Protein AF-A0A420Z9W5-F1 (afdb_monomer_lite)

Foldseek 3Di:
DDPDPVVVCCLVVVLVVCCVVVVNDSVVVVVVVVVCVVCPDAQLRVLLVVVVPDDLVQQEAEWEWEWDDDDQKIKIFIAGPVRHTNGIDIDSDDALVVVVVRVVSSVVSPRHHQYYHYPDPPNRVPVRPPPND

Radius of gyration: 17.22 Å; chains: 1; bounding box: 37×28×54 Å

Sequence (133 aa):
MFALFRDWVKYSLTLEYISHKYKIGIKTLYLRFKVFIKHPPSSKEYLKQILSTKSQKQFSGYLHIDGDYFGERVLIVYWDSKGDLLFWSWARSETLEQMQLDIKTIIENGYSIKSIVSDGRRSVKTIKNQHLT

Secondary structure (DSSP, 8-state):
--SSHHHHHHHHHHHHHHHHHHT--HHHHHHHHHHHHHSPPPHHHHHHHHHHHS-GGG-EEEEEEEEEEETTEEEEEEE-TTS-EEEEEEESS--HHHHHHHHHHHHHTTPEEEEEEE--TTTHHHHTTTS--

Structure (mmCIF, N/CA/C/O backbone):
data_AF-A0A420Z9W5-F1
#
_entry.id   AF-A0A420Z9W5-F1
#
loop_
_atom_site.group_PDB
_atom_site.id
_atom_site.type_symbol
_atom_site.label_atom_id
_atom_site.label_alt_id
_atom_site.label_comp_id
_atom_site.label_asym_id
_atom_site.label_entity_id
_atom_site.label_seq_id
_atom_site.pdbx_PDB_ins_code
_atom_site.Cartn_x
_atom_site.Cartn_y
_atom_site.Cartn_z
_atom_site.occupancy
_atom_site.B_iso_or_equiv
_atom_site.auth_seq_id
_atom_site.auth_comp_id
_atom_site.auth_asym_id
_atom_site.auth_atom_id
_atom_site.pdbx_PDB_model_num
ATOM 1 N N . MET A 1 1 ? 9.756 2.183 -28.737 1.00 49.34 1 MET A N 1
ATOM 2 C CA . MET A 1 1 ? 10.020 0.741 -28.904 1.00 49.34 1 MET A CA 1
ATOM 3 C C . MET A 1 1 ? 10.338 0.190 -27.521 1.00 49.34 1 MET A C 1
ATOM 5 O O . MET A 1 1 ? 11.153 0.801 -26.841 1.00 49.34 1 MET A O 1
ATOM 9 N N . PHE A 1 2 ? 9.610 -0.821 -27.038 1.00 44.81 2 PHE A N 1
ATOM 10 C CA . PHE A 1 2 ? 9.853 -1.390 -25.704 1.00 44.81 2 PHE A CA 1
ATOM 11 C C . PHE A 1 2 ? 11.136 -2.221 -25.743 1.00 44.81 2 PHE A C 1
ATOM 13 O O . PHE A 1 2 ? 11.323 -2.987 -26.683 1.00 44.81 2 PHE A O 1
ATOM 20 N N . ALA A 1 3 ? 12.015 -2.046 -24.755 1.00 50.19 3 ALA A N 1
ATOM 21 C CA . ALA A 1 3 ? 13.318 -2.710 -24.729 1.00 50.19 3 ALA A CA 1
ATOM 22 C C . ALA A 1 3 ? 13.209 -4.225 -24.483 1.00 50.19 3 ALA A C 1
ATOM 24 O O . ALA A 1 3 ? 14.081 -4.974 -24.910 1.00 50.19 3 ALA A O 1
ATOM 25 N N . LEU A 1 4 ? 12.137 -4.683 -23.824 1.00 52.16 4 LEU A N 1
ATOM 26 C CA . LEU A 1 4 ? 11.895 -6.093 -23.519 1.00 52.16 4 LEU A CA 1
ATOM 27 C C . LEU A 1 4 ? 10.425 -6.469 -23.763 1.00 52.16 4 LEU A C 1
ATOM 29 O O . LEU A 1 4 ? 9.512 -5.698 -23.464 1.00 52.16 4 LEU A O 1
ATOM 33 N N . PHE A 1 5 ? 10.187 -7.697 -24.235 1.00 43.03 5 PHE A N 1
ATOM 34 C CA . PHE A 1 5 ? 8.843 -8.255 -24.456 1.00 43.03 5 PHE A CA 1
ATOM 35 C C . PHE A 1 5 ? 7.978 -8.225 -23.186 1.00 43.03 5 PHE A C 1
ATOM 37 O O . PHE A 1 5 ? 6.805 -7.871 -23.243 1.00 43.03 5 PHE A O 1
ATOM 44 N N . ARG A 1 6 ? 8.571 -8.490 -22.014 1.00 41.66 6 ARG A N 1
ATOM 45 C CA . ARG A 1 6 ? 7.900 -8.375 -20.707 1.00 41.66 6 ARG A CA 1
ATOM 46 C C . ARG A 1 6 ? 7.352 -6.970 -20.449 1.00 41.66 6 ARG A C 1
ATOM 48 O O . ARG A 1 6 ? 6.285 -6.836 -19.857 1.00 41.66 6 ARG A O 1
ATOM 55 N N . ASP A 1 7 ? 8.068 -5.940 -20.888 1.00 47.47 7 ASP A N 1
ATOM 56 C CA . ASP A 1 7 ? 7.660 -4.550 -20.690 1.00 47.47 7 ASP A CA 1
ATOM 57 C C . ASP A 1 7 ? 6.521 -4.181 -21.645 1.00 47.47 7 ASP A C 1
ATOM 59 O O . ASP A 1 7 ? 5.612 -3.460 -21.246 1.00 47.47 7 ASP A O 1
ATOM 63 N N . TRP A 1 8 ? 6.507 -4.748 -22.859 1.00 52.72 8 TRP A N 1
ATOM 64 C CA . TRP A 1 8 ? 5.356 -4.669 -23.762 1.00 52.72 8 TRP A CA 1
ATOM 65 C C . TRP A 1 8 ? 4.139 -5.406 -23.194 1.00 52.72 8 TRP A C 1
ATOM 67 O O . TRP A 1 8 ? 3.064 -4.828 -23.141 1.00 52.72 8 TRP A O 1
ATOM 77 N N . VAL A 1 9 ? 4.298 -6.635 -22.694 1.00 46.44 9 VAL A N 1
ATOM 78 C CA . VAL A 1 9 ? 3.203 -7.415 -22.090 1.00 46.44 9 VAL A CA 1
ATOM 79 C C . VAL A 1 9 ? 2.630 -6.694 -20.871 1.00 46.44 9 VAL A C 1
ATOM 81 O O . VAL A 1 9 ? 1.418 -6.515 -20.786 1.00 46.44 9 VAL A O 1
ATOM 84 N N . LYS A 1 10 ? 3.479 -6.203 -19.956 1.00 52.94 10 LYS A N 1
ATOM 85 C CA . LYS A 1 10 ? 3.027 -5.393 -18.815 1.00 52.94 10 LYS A CA 1
ATOM 86 C C . LYS A 1 10 ? 2.327 -4.119 -19.278 1.00 52.94 10 LYS A C 1
ATOM 88 O O . LYS A 1 10 ? 1.276 -3.796 -18.742 1.00 52.94 10 LYS A O 1
ATOM 93 N N . TYR A 1 11 ? 2.869 -3.401 -20.256 1.00 60.50 11 TYR A N 1
ATOM 94 C CA . TYR A 1 11 ? 2.286 -2.151 -20.736 1.00 60.50 11 TYR A CA 1
ATOM 95 C C . TYR A 1 11 ? 0.941 -2.360 -21.450 1.00 60.50 11 TYR A C 1
ATOM 97 O O . TYR A 1 11 ? -0.045 -1.717 -21.089 1.00 60.50 11 TYR A O 1
ATOM 105 N N . SER A 1 12 ? 0.891 -3.271 -22.423 1.00 55.56 12 SER A N 1
ATOM 106 C CA . SER A 1 12 ? -0.284 -3.557 -23.248 1.00 55.56 12 SER A CA 1
ATOM 107 C C . SER A 1 12 ? -1.387 -4.203 -22.422 1.00 55.56 12 SER A C 1
ATOM 109 O O . SER A 1 12 ? -2.488 -3.668 -22.374 1.00 55.56 12 SER A O 1
ATOM 111 N N . LEU A 1 13 ? -1.088 -5.266 -21.665 1.00 58.16 13 LEU A N 1
ATOM 112 C CA . LEU A 1 13 ? -2.118 -5.938 -20.872 1.00 58.16 13 LEU A CA 1
ATOM 113 C C . LEU A 1 13 ? -2.637 -5.057 -19.738 1.00 58.16 13 LEU A C 1
ATOM 115 O O . LEU A 1 13 ? -3.826 -5.100 -19.458 1.00 58.16 13 LEU A O 1
ATOM 119 N N . THR A 1 14 ? -1.801 -4.227 -19.107 1.00 68.06 14 THR A N 1
ATOM 120 C CA . THR A 1 14 ? -2.259 -3.396 -17.980 1.00 68.06 14 THR A CA 1
ATOM 121 C C . THR A 1 14 ? -3.061 -2.188 -18.459 1.00 68.06 14 THR A C 1
ATOM 123 O O . THR A 1 14 ? -4.134 -1.919 -17.923 1.00 68.06 14 THR A O 1
ATOM 126 N N . LEU A 1 15 ? -2.592 -1.454 -19.476 1.00 69.19 15 LEU A N 1
ATOM 127 C CA . LEU A 1 15 ? -3.301 -0.260 -19.945 1.00 69.19 15 LEU A CA 1
ATOM 128 C C . LEU A 1 15 ? -4.557 -0.597 -20.748 1.00 69.19 15 LEU A C 1
ATOM 130 O O . LEU A 1 15 ? -5.555 0.100 -20.577 1.00 69.19 15 LEU A O 1
ATOM 134 N N . GLU A 1 16 ? -4.552 -1.650 -21.571 1.00 69.75 16 GLU A N 1
ATOM 135 C CA . GLU A 1 16 ? -5.766 -2.091 -22.272 1.00 69.75 16 GLU A CA 1
ATOM 136 C C . GLU A 1 16 ? -6.798 -2.650 -21.293 1.00 69.75 16 GLU A C 1
ATOM 138 O O . GLU A 1 16 ? -7.968 -2.271 -21.361 1.00 69.75 16 GLU A O 1
ATOM 143 N N . TYR A 1 17 ? -6.376 -3.463 -20.317 1.00 69.31 17 TYR A N 1
ATOM 144 C CA . TYR A 1 17 ? -7.274 -3.966 -19.276 1.00 69.31 17 TYR A CA 1
ATOM 145 C C . TYR A 1 17 ? -7.913 -2.831 -18.471 1.00 69.31 17 TYR A C 1
ATOM 147 O O . TYR A 1 17 ? -9.132 -2.802 -18.302 1.00 69.31 17 TYR A O 1
ATOM 155 N N . ILE A 1 18 ? -7.117 -1.864 -17.998 1.00 69.69 18 ILE A N 1
ATOM 156 C CA . ILE A 1 18 ? -7.628 -0.709 -17.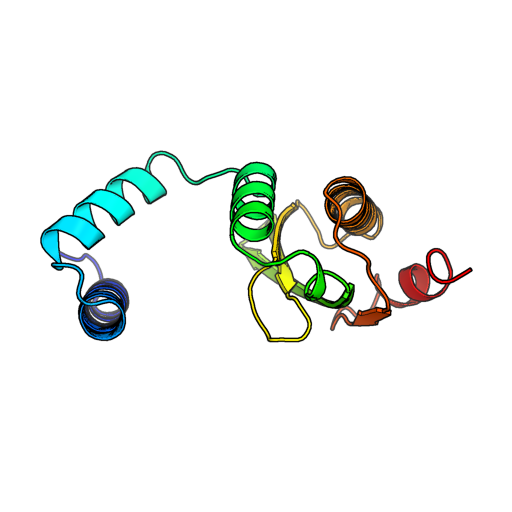243 1.00 69.69 18 ILE A CA 1
ATOM 157 C C . ILE A 1 18 ? -8.516 0.164 -18.139 1.00 69.69 18 ILE A C 1
ATOM 159 O O . ILE A 1 18 ? -9.564 0.632 -17.691 1.00 69.69 18 ILE A O 1
ATOM 163 N N . SER A 1 19 ? -8.140 0.354 -19.408 1.00 77.69 19 SER A N 1
ATOM 164 C CA . SER A 1 19 ? -8.944 1.094 -20.385 1.00 77.69 19 SER A CA 1
ATOM 165 C C . SER A 1 19 ? -10.330 0.488 -20.531 1.00 77.69 19 SER A C 1
ATOM 167 O O . SER A 1 19 ? -11.326 1.204 -20.425 1.00 77.69 19 SER A O 1
ATOM 169 N N . HIS A 1 20 ? -10.392 -0.833 -20.682 1.00 75.00 20 HIS A N 1
ATOM 170 C CA . HIS A 1 20 ? -11.633 -1.568 -20.843 1.00 75.00 20 HIS A CA 1
ATOM 171 C C . HIS A 1 20 ? -12.467 -1.585 -19.554 1.00 75.00 20 HIS A C 1
ATOM 173 O O . HIS A 1 20 ? -13.650 -1.245 -19.573 1.00 75.00 20 HIS A O 1
ATOM 179 N N . LYS A 1 21 ? -11.844 -1.898 -18.411 1.00 68.31 21 LYS A N 1
ATOM 180 C CA . LYS A 1 21 ? -12.516 -1.998 -17.106 1.00 68.31 21 LYS A CA 1
ATOM 181 C C . LYS A 1 21 ? -13.137 -0.677 -16.651 1.00 68.31 21 LYS A C 1
ATOM 183 O O . LYS A 1 21 ? -14.233 -0.682 -16.098 1.00 68.31 21 LYS A O 1
ATOM 188 N N . TYR A 1 22 ? -12.452 0.444 -16.881 1.00 70.94 22 TYR A N 1
ATOM 189 C CA . TYR A 1 22 ? -12.873 1.761 -16.388 1.00 70.94 22 TYR A CA 1
ATOM 190 C C . TYR A 1 22 ? -13.390 2.699 -17.489 1.00 70.94 22 TYR A C 1
ATOM 192 O O . TYR A 1 22 ? -13.730 3.842 -17.194 1.00 70.94 22 TYR A O 1
ATOM 200 N N . LYS A 1 23 ? -13.470 2.233 -18.745 1.00 81.69 23 LYS A N 1
ATOM 201 C CA . LYS A 1 23 ? -13.906 3.008 -19.924 1.00 81.69 23 LYS A CA 1
ATOM 202 C C . LYS A 1 23 ? -13.127 4.319 -20.123 1.00 81.69 23 LYS A C 1
ATOM 204 O O . LYS A 1 23 ? -13.694 5.350 -20.475 1.00 81.69 23 LYS A O 1
ATOM 209 N N . ILE A 1 24 ? -11.811 4.290 -19.904 1.00 78.38 24 ILE A N 1
ATOM 210 C CA . ILE A 1 24 ? -10.915 5.447 -20.086 1.00 78.38 24 ILE A CA 1
ATOM 211 C C . ILE A 1 24 ? -10.029 5.196 -21.304 1.00 78.38 24 ILE A C 1
ATOM 213 O O . ILE A 1 24 ? -9.414 4.141 -21.401 1.00 78.38 24 ILE A O 1
ATOM 217 N N . GLY A 1 25 ? -9.902 6.162 -22.218 1.00 83.56 25 GLY A N 1
ATOM 218 C CA . GLY A 1 25 ? -9.054 6.006 -23.405 1.00 83.56 25 GLY A CA 1
ATOM 219 C C . GLY A 1 25 ? -7.578 5.736 -23.069 1.00 83.56 25 GLY A C 1
ATOM 220 O O . GLY A 1 25 ? -6.999 6.392 -22.200 1.00 83.56 25 GLY A O 1
ATOM 221 N N . ILE A 1 26 ? -6.947 4.813 -23.805 1.00 77.31 26 ILE A N 1
ATOM 222 C CA . ILE A 1 26 ? -5.549 4.383 -23.596 1.00 77.31 26 ILE A CA 1
ATOM 223 C C . ILE A 1 26 ? -4.576 5.569 -23.588 1.00 77.31 26 ILE A C 1
ATOM 225 O O . ILE A 1 26 ? -3.696 5.636 -22.735 1.00 77.31 26 ILE A O 1
ATOM 229 N N . LYS A 1 27 ? -4.753 6.556 -24.480 1.00 77.25 27 LYS A N 1
ATOM 230 C CA . LYS A 1 27 ? -3.906 7.764 -24.529 1.00 77.25 27 LYS A CA 1
ATOM 231 C C . LYS A 1 27 ? -3.976 8.571 -23.226 1.00 77.25 27 LYS A C 1
ATOM 233 O O . LYS A 1 27 ? -2.954 9.053 -22.744 1.00 77.25 27 LYS A O 1
ATOM 238 N N . THR A 1 28 ? -5.162 8.674 -22.631 1.00 72.44 28 THR A N 1
ATOM 239 C CA . THR A 1 28 ? -5.380 9.345 -21.344 1.00 72.44 28 THR A CA 1
ATOM 240 C C . THR A 1 28 ? -4.753 8.558 -20.199 1.00 72.44 28 THR A C 1
ATOM 242 O O . THR A 1 28 ? -4.077 9.149 -19.359 1.00 72.44 28 THR A O 1
ATOM 245 N N . LEU A 1 29 ? -4.917 7.231 -20.174 1.00 69.81 29 LEU A N 1
ATOM 246 C CA . LEU A 1 29 ? -4.266 6.377 -19.176 1.00 69.81 29 LEU A CA 1
ATOM 247 C C . LEU A 1 29 ? -2.745 6.431 -19.287 1.00 69.81 29 LEU A C 1
ATOM 249 O O . LEU A 1 29 ? -2.074 6.550 -18.272 1.00 69.81 29 LEU A O 1
ATOM 253 N N . TYR A 1 30 ? -2.200 6.434 -20.501 1.00 70.31 30 TYR A N 1
ATOM 254 C CA . TYR A 1 30 ? -0.768 6.572 -20.735 1.00 70.31 30 TYR A CA 1
ATOM 255 C C . TYR A 1 30 ? -0.217 7.908 -20.230 1.00 70.31 30 TYR A C 1
ATOM 257 O O . TYR A 1 30 ? 0.830 7.939 -19.587 1.00 70.31 30 TYR A O 1
ATOM 265 N N . LEU A 1 31 ? -0.920 9.017 -20.486 1.00 71.31 31 LEU A N 1
ATOM 266 C CA . LEU A 1 31 ? -0.533 10.329 -19.964 1.00 71.31 31 LEU A CA 1
ATOM 267 C C . LEU A 1 31 ? -0.597 10.359 -18.434 1.00 71.31 31 LEU A C 1
ATOM 269 O O . LEU A 1 31 ? 0.360 10.799 -17.802 1.00 71.31 31 LEU A O 1
ATOM 273 N N . ARG A 1 32 ? -1.669 9.824 -17.835 1.00 66.19 32 ARG A N 1
ATOM 274 C CA . ARG A 1 32 ? -1.792 9.682 -16.375 1.00 66.19 32 ARG A CA 1
ATOM 275 C C . ARG A 1 32 ? -0.679 8.813 -15.796 1.00 66.19 32 ARG A C 1
ATOM 277 O O . ARG A 1 32 ? -0.090 9.188 -14.793 1.00 66.19 32 ARG A O 1
ATOM 284 N N . PHE A 1 33 ? -0.338 7.710 -16.455 1.00 66.38 33 PHE A N 1
ATOM 285 C CA . PHE A 1 33 ? 0.740 6.814 -16.050 1.00 66.38 33 PHE A CA 1
ATOM 286 C C . PHE A 1 33 ? 2.113 7.485 -16.160 1.00 66.38 33 PHE A C 1
ATOM 288 O O . PHE A 1 33 ? 2.929 7.370 -15.254 1.00 66.38 33 PHE A O 1
ATOM 295 N N . LYS A 1 34 ? 2.362 8.266 -17.219 1.00 64.44 34 LYS A N 1
ATOM 296 C CA . LYS A 1 34 ? 3.577 9.084 -17.351 1.00 64.44 34 LYS A CA 1
ATOM 297 C C . LYS A 1 34 ? 3.698 10.138 -16.253 1.00 64.44 34 LYS A C 1
ATOM 299 O O . LYS A 1 34 ? 4.800 10.355 -15.760 1.00 64.44 34 LYS A O 1
ATOM 304 N N . VAL A 1 35 ? 2.597 10.794 -15.887 1.00 64.38 35 VAL A N 1
ATOM 305 C CA . VAL A 1 35 ? 2.567 11.752 -14.771 1.00 64.38 35 VAL A CA 1
ATOM 306 C C . VAL A 1 35 ? 2.816 11.027 -13.448 1.00 64.38 35 VAL A C 1
ATOM 308 O O . VAL A 1 35 ? 3.673 11.456 -12.685 1.00 64.38 35 VAL A O 1
ATOM 311 N N . PHE A 1 36 ? 2.156 9.890 -13.229 1.00 60.94 36 PHE A N 1
ATOM 312 C CA . PHE A 1 36 ? 2.328 9.052 -12.043 1.00 60.94 36 PHE A CA 1
ATOM 313 C C . PHE A 1 36 ? 3.763 8.531 -11.894 1.00 60.94 36 PHE A C 1
ATOM 315 O O . PHE A 1 36 ? 4.297 8.539 -10.799 1.00 60.94 36 PHE A O 1
ATOM 322 N N . ILE A 1 37 ? 4.430 8.122 -12.978 1.00 60.38 37 ILE A N 1
ATOM 323 C CA . ILE A 1 37 ? 5.838 7.694 -12.923 1.00 60.38 37 ILE A CA 1
ATOM 324 C C . ILE A 1 37 ? 6.771 8.861 -12.591 1.00 60.38 37 ILE A C 1
ATOM 326 O O . ILE A 1 37 ? 7.759 8.673 -11.888 1.00 60.38 37 ILE A O 1
ATOM 330 N N . LYS A 1 38 ? 6.494 10.060 -13.114 1.00 59.34 38 LYS A N 1
ATOM 331 C CA . LYS A 1 38 ? 7.328 11.243 -12.857 1.00 59.34 38 LYS A CA 1
ATOM 332 C C . LYS A 1 38 ? 7.146 11.793 -11.444 1.00 59.34 38 LYS A C 1
ATOM 334 O O . LYS A 1 38 ? 8.096 12.324 -10.879 1.00 59.34 38 LYS A O 1
ATOM 339 N N . HIS A 1 39 ? 5.942 11.663 -10.898 1.00 64.81 39 HIS A N 1
ATOM 340 C CA . HIS A 1 39 ? 5.565 12.158 -9.581 1.00 64.81 39 HIS A CA 1
ATOM 341 C C . HIS A 1 39 ? 4.695 11.111 -8.878 1.00 64.81 39 HIS A C 1
ATOM 343 O O . HIS A 1 39 ? 3.486 11.318 -8.736 1.00 64.81 39 HIS A O 1
ATOM 349 N N . PRO A 1 40 ? 5.268 9.956 -8.490 1.00 63.50 40 PRO A N 1
ATOM 350 C CA . PRO A 1 40 ? 4.498 8.965 -7.761 1.00 63.50 40 PRO A CA 1
ATOM 351 C C . PRO A 1 40 ? 4.059 9.606 -6.443 1.00 63.50 40 PRO A C 1
ATOM 353 O O . PRO A 1 40 ? 4.892 10.241 -5.788 1.00 63.50 40 PRO A O 1
ATOM 356 N N . PRO A 1 41 ? 2.779 9.481 -6.047 1.00 68.75 41 PRO A N 1
ATOM 357 C CA . PRO A 1 41 ? 2.370 9.930 -4.731 1.00 68.75 41 PRO A CA 1
ATOM 358 C C . PRO A 1 41 ? 3.238 9.204 -3.708 1.00 68.75 41 PRO A C 1
ATOM 360 O O . PRO A 1 41 ? 3.463 7.992 -3.808 1.00 68.75 41 PRO A O 1
ATOM 363 N N . SER A 1 42 ? 3.730 9.943 -2.721 1.00 83.06 42 SER A N 1
ATOM 364 C CA . SER A 1 42 ? 4.326 9.317 -1.550 1.00 83.06 42 SER A CA 1
ATOM 365 C C . SER A 1 42 ? 3.310 8.355 -0.933 1.00 83.06 42 SER A C 1
ATOM 367 O O . SER A 1 42 ? 2.096 8.530 -1.063 1.00 83.06 42 SER A O 1
ATOM 369 N N . SER A 1 43 ? 3.782 7.340 -0.222 1.00 81.94 43 SER A N 1
ATOM 370 C CA . SER A 1 43 ? 2.892 6.382 0.434 1.00 81.94 43 SER A CA 1
ATOM 371 C C . SER A 1 43 ? 1.857 7.041 1.353 1.00 81.94 43 SER A C 1
ATOM 373 O O . SER A 1 43 ? 0.712 6.598 1.417 1.00 81.94 43 SER A O 1
ATOM 375 N N . LYS A 1 44 ? 2.218 8.163 1.990 1.00 82.44 44 LYS A N 1
ATOM 376 C CA . LYS A 1 44 ? 1.303 8.993 2.787 1.00 82.44 44 LYS A CA 1
ATOM 377 C C . LYS A 1 44 ? 0.228 9.671 1.936 1.00 82.44 44 LYS A C 1
ATOM 379 O O . LYS A 1 44 ? -0.932 9.700 2.334 1.00 82.44 44 LYS A O 1
ATOM 384 N N . GLU A 1 45 ? 0.590 10.226 0.782 1.00 80.88 45 GLU A N 1
ATOM 385 C CA . GLU A 1 45 ? -0.377 10.836 -0.141 1.00 80.88 45 GLU A CA 1
ATOM 386 C C . GLU A 1 45 ? -1.310 9.790 -0.745 1.00 80.88 45 GLU A C 1
ATOM 388 O O . GLU A 1 45 ? -2.514 10.023 -0.820 1.00 80.88 45 GLU A O 1
ATOM 393 N N . TYR A 1 46 ? -0.776 8.623 -1.109 1.00 82.50 46 TYR A N 1
ATOM 394 C CA . TYR A 1 46 ? -1.569 7.496 -1.587 1.00 82.50 46 TYR A CA 1
ATOM 395 C C . TYR A 1 46 ? -2.581 7.044 -0.528 1.00 82.50 46 TYR A C 1
ATOM 397 O O . TYR A 1 46 ? -3.774 6.960 -0.817 1.00 82.50 46 TYR A O 1
ATOM 405 N N . LEU A 1 47 ? -2.135 6.852 0.718 1.00 82.75 47 LEU A N 1
ATOM 406 C CA . LEU A 1 47 ? -3.016 6.497 1.829 1.00 82.75 47 LEU A CA 1
ATOM 407 C C . LEU A 1 47 ? -4.128 7.536 2.005 1.00 82.75 47 LEU A C 1
ATOM 409 O O . LEU A 1 47 ? -5.299 7.174 2.024 1.00 82.75 47 LEU A O 1
ATOM 413 N N . LYS A 1 48 ? -3.796 8.832 2.039 1.00 81.06 48 LYS A N 1
ATOM 414 C CA . LYS A 1 48 ? -4.803 9.903 2.134 1.00 81.06 48 LYS A CA 1
ATOM 415 C C . LYS A 1 48 ? -5.829 9.857 0.999 1.00 81.06 48 LYS A C 1
ATOM 417 O O . LYS A 1 48 ? -7.010 10.074 1.251 1.00 81.06 48 LYS A O 1
ATOM 422 N N . GLN A 1 49 ? -5.405 9.570 -0.232 1.00 77.94 49 GLN A N 1
ATOM 423 C CA . GLN A 1 49 ? -6.307 9.455 -1.385 1.00 77.94 49 GLN A CA 1
ATOM 424 C C . GLN A 1 49 ? -7.231 8.231 -1.287 1.00 77.94 49 GLN A C 1
ATOM 426 O O . GLN A 1 49 ? -8.421 8.320 -1.589 1.00 77.94 49 GLN A O 1
ATOM 431 N N . ILE A 1 50 ? -6.715 7.085 -0.840 1.00 79.31 50 ILE A N 1
ATOM 432 C CA . ILE A 1 50 ? -7.536 5.888 -0.607 1.00 79.31 50 ILE A CA 1
ATOM 433 C C . ILE A 1 50 ? -8.554 6.145 0.509 1.00 79.31 50 ILE A C 1
ATOM 435 O O . ILE A 1 50 ? -9.727 5.791 0.385 1.00 79.31 50 ILE A O 1
ATOM 439 N N . LEU A 1 51 ? -8.129 6.812 1.581 1.00 75.75 51 LEU A N 1
ATOM 440 C CA . LEU A 1 51 ? -8.989 7.139 2.713 1.00 75.75 51 LEU A CA 1
ATOM 441 C C . LEU A 1 51 ? -10.050 8.198 2.377 1.00 75.75 51 LEU A C 1
ATOM 443 O O . LEU A 1 51 ? -11.141 8.154 2.934 1.00 75.75 51 LEU A O 1
ATOM 447 N N . SER A 1 52 ? -9.778 9.129 1.459 1.00 75.38 52 SER A N 1
ATOM 448 C CA . SER A 1 52 ? -10.774 10.126 1.037 1.00 75.38 52 SER A CA 1
ATOM 449 C C . SER A 1 52 ? -11.828 9.562 0.083 1.00 75.38 52 SER A C 1
ATOM 451 O O . SER A 1 52 ? -12.923 10.111 -0.022 1.00 75.38 52 SER A O 1
ATOM 453 N N . THR A 1 53 ? -11.515 8.469 -0.613 1.00 71.81 53 THR A N 1
ATOM 454 C CA . THR A 1 53 ? -12.400 7.855 -1.614 1.00 71.81 53 THR A CA 1
ATOM 455 C C . 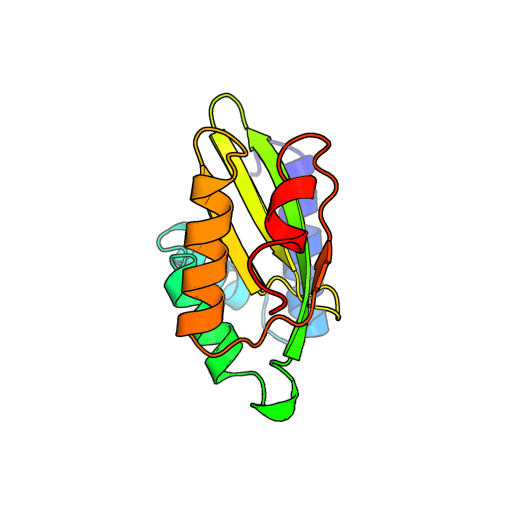THR A 1 53 ? -13.229 6.695 -1.061 1.00 71.81 53 THR A C 1
ATOM 457 O O . THR A 1 53 ? -14.322 6.432 -1.567 1.00 71.81 53 THR A O 1
ATOM 460 N N . LYS A 1 54 ? -12.760 6.008 -0.012 1.00 68.81 54 LYS A N 1
ATOM 461 C CA . LYS A 1 54 ? -13.501 4.934 0.669 1.00 68.81 54 LYS A CA 1
ATOM 462 C C . LYS A 1 54 ? -14.387 5.500 1.795 1.00 68.81 54 LYS A C 1
ATOM 464 O O . LYS A 1 54 ? -14.011 6.414 2.517 1.00 68.81 54 LYS A O 1
ATOM 469 N N . SER A 1 55 ? -15.592 4.952 1.978 1.00 58.12 55 SER A N 1
ATOM 470 C CA . SER A 1 55 ? -16.488 5.370 3.071 1.00 58.12 55 SER A CA 1
ATOM 471 C C . SER A 1 55 ? -15.932 4.960 4.442 1.00 58.12 55 SER A C 1
ATOM 473 O O . SER A 1 55 ? -15.506 3.811 4.587 1.00 58.12 55 SER A O 1
ATOM 475 N N . GLN A 1 56 ? -16.083 5.811 5.466 1.00 55.56 56 GLN A N 1
ATOM 476 C CA . GLN A 1 56 ? -15.592 5.578 6.839 1.00 55.56 56 GLN A CA 1
ATOM 477 C C . GLN A 1 56 ? -15.932 4.208 7.453 1.00 55.56 56 GLN A C 1
ATOM 479 O O . GLN A 1 56 ? -15.145 3.660 8.219 1.00 55.56 56 GLN A O 1
ATOM 484 N N . LYS A 1 57 ? -17.060 3.597 7.067 1.00 53.91 57 LYS A N 1
ATOM 485 C CA . LYS A 1 57 ? -17.483 2.267 7.545 1.00 53.91 57 LYS A CA 1
ATOM 486 C C . LYS A 1 57 ? -16.550 1.113 7.136 1.00 53.91 57 LYS A C 1
ATOM 488 O O . LYS A 1 57 ? -16.691 0.022 7.674 1.00 53.91 57 LYS A O 1
ATOM 493 N N . GLN A 1 58 ? -15.628 1.317 6.189 1.00 61.59 58 GLN A N 1
ATOM 494 C CA . GLN A 1 58 ? -14.727 0.266 5.694 1.00 61.59 58 GLN A CA 1
ATOM 495 C C . GLN A 1 58 ? -13.346 0.251 6.371 1.00 61.59 58 GLN A C 1
ATOM 497 O O . GLN A 1 58 ? -12.589 -0.688 6.149 1.00 61.59 58 GLN A O 1
ATOM 502 N N . PHE A 1 59 ? -13.010 1.240 7.207 1.00 61.88 59 PHE A N 1
ATOM 503 C CA . PHE A 1 59 ? -11.655 1.418 7.755 1.00 61.88 59 PHE A CA 1
ATOM 504 C C . PHE A 1 59 ? -11.371 0.618 9.028 1.00 61.88 59 PHE A C 1
ATOM 506 O O . PHE A 1 59 ? -10.665 1.089 9.915 1.00 61.88 59 PHE A O 1
ATOM 513 N N . SER A 1 60 ? -11.926 -0.588 9.145 1.00 65.62 60 SER A N 1
ATOM 514 C CA . SER A 1 60 ? -11.600 -1.474 10.260 1.00 65.62 60 SER A CA 1
ATOM 515 C C . SER A 1 60 ? -11.397 -2.895 9.769 1.00 65.62 60 SER A C 1
ATOM 517 O O . SER A 1 60 ? -12.268 -3.437 9.084 1.00 65.62 60 SER A O 1
ATOM 519 N N . GLY A 1 61 ? -10.277 -3.520 10.126 1.00 74.06 61 GLY A N 1
ATOM 520 C CA . GLY A 1 61 ? -10.032 -4.883 9.673 1.00 74.06 61 GLY A CA 1
ATOM 521 C C . GLY A 1 61 ? -8.642 -5.427 9.945 1.00 74.06 61 GLY A C 1
ATOM 522 O O . GLY A 1 61 ? -7.885 -4.915 10.770 1.00 74.06 61 GLY A O 1
ATOM 523 N N . TYR A 1 62 ? -8.357 -6.512 9.239 1.00 79.94 62 TYR A N 1
ATOM 524 C CA . TYR A 1 62 ? -7.066 -7.179 9.216 1.00 79.94 62 TYR A CA 1
ATOM 525 C C . TYR A 1 62 ? -6.107 -6.401 8.313 1.00 79.94 62 TYR A C 1
ATOM 527 O O . TYR A 1 62 ? -6.518 -5.894 7.267 1.00 79.94 62 TYR A O 1
ATOM 535 N N . LEU A 1 63 ? -4.852 -6.302 8.736 1.00 84.69 63 LEU A N 1
ATOM 536 C CA . LEU A 1 63 ? -3.762 -5.729 7.961 1.00 84.69 63 LEU A CA 1
ATOM 537 C C . LEU A 1 63 ? -2.802 -6.854 7.588 1.00 84.69 63 LEU A C 1
ATOM 539 O O . LEU A 1 63 ? -2.260 -7.513 8.475 1.00 84.69 63 LEU A O 1
ATOM 543 N N . HIS A 1 64 ? -2.609 -7.078 6.295 1.00 84.25 64 HIS A N 1
ATOM 544 C CA . HIS A 1 64 ? -1.627 -8.036 5.806 1.00 84.25 64 HIS A CA 1
ATOM 545 C C . HIS A 1 64 ? -0.358 -7.296 5.375 1.00 84.25 64 HIS A C 1
ATOM 547 O O . HIS A 1 64 ? -0.444 -6.362 4.581 1.00 84.25 64 HIS A O 1
ATOM 553 N N . ILE A 1 65 ? 0.794 -7.682 5.924 1.00 86.12 65 ILE A N 1
ATOM 554 C CA . ILE A 1 65 ? 2.089 -7.050 5.653 1.00 86.12 65 ILE A CA 1
ATOM 555 C C . ILE A 1 65 ? 2.981 -8.038 4.914 1.00 86.12 65 ILE A C 1
ATOM 557 O O . ILE A 1 65 ? 3.267 -9.118 5.437 1.00 86.12 65 ILE A O 1
ATOM 561 N N . ASP A 1 66 ? 3.453 -7.620 3.748 1.00 83.56 66 ASP A N 1
ATOM 562 C CA . ASP A 1 66 ? 4.345 -8.393 2.890 1.00 83.56 66 ASP A CA 1
ATOM 563 C C . ASP A 1 66 ? 5.566 -7.553 2.484 1.00 83.56 66 ASP A C 1
ATOM 565 O O . ASP A 1 66 ? 5.511 -6.320 2.500 1.00 83.56 66 ASP A O 1
ATOM 569 N N . GLY A 1 67 ? 6.685 -8.209 2.188 1.00 78.69 67 GLY A N 1
ATOM 570 C CA . GLY A 1 67 ? 7.982 -7.578 1.969 1.00 78.69 67 GLY A CA 1
ATOM 571 C C . GLY A 1 67 ? 8.732 -8.185 0.788 1.00 78.69 67 GLY A C 1
ATOM 572 O O . GLY A 1 67 ? 9.164 -9.332 0.850 1.00 78.69 67 GLY A O 1
ATOM 573 N N . ASP A 1 68 ? 8.977 -7.383 -0.249 1.00 77.56 68 ASP A N 1
ATOM 574 C CA . ASP A 1 68 ? 9.739 -7.789 -1.434 1.00 77.56 68 ASP A CA 1
ATOM 575 C C . ASP A 1 68 ? 11.140 -7.161 -1.448 1.00 77.56 68 ASP A C 1
ATOM 577 O O . ASP A 1 68 ? 11.304 -5.939 -1.364 1.00 77.56 68 ASP A O 1
ATOM 581 N N . TYR A 1 69 ? 12.173 -7.992 -1.599 1.00 73.06 69 TYR A N 1
ATOM 582 C CA . TYR A 1 69 ? 13.575 -7.563 -1.598 1.00 73.06 69 TYR A CA 1
ATOM 583 C C . TYR A 1 69 ? 14.051 -7.131 -2.995 1.00 73.06 69 TYR A C 1
ATOM 585 O O . TYR A 1 69 ? 14.012 -7.896 -3.958 1.00 73.06 69 TYR A O 1
ATOM 593 N N . PHE A 1 70 ? 14.597 -5.917 -3.083 1.00 68.69 70 PHE A N 1
ATOM 594 C CA . PHE A 1 70 ? 15.201 -5.318 -4.274 1.00 68.69 70 PHE A CA 1
ATOM 595 C C . PHE A 1 70 ? 16.634 -4.864 -3.961 1.00 68.69 70 PHE A C 1
ATOM 597 O O . PHE A 1 70 ? 16.903 -3.686 -3.713 1.00 68.69 70 PHE A O 1
ATOM 604 N N . GLY A 1 71 ? 17.572 -5.814 -3.956 1.00 76.12 71 GLY A N 1
ATOM 605 C CA . GLY A 1 71 ? 18.962 -5.554 -3.569 1.00 76.12 71 GLY A CA 1
ATOM 606 C C . GLY A 1 71 ? 19.066 -5.218 -2.079 1.0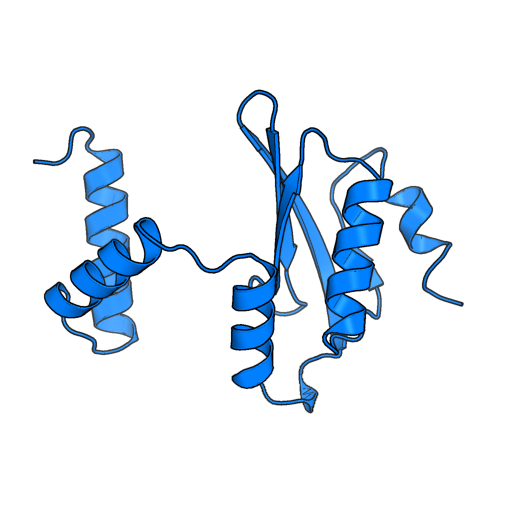0 76.12 71 GLY A C 1
ATOM 607 O O . GLY A 1 71 ? 18.671 -6.019 -1.240 1.00 76.12 71 GLY A O 1
ATOM 608 N N . GLU A 1 72 ? 19.574 -4.028 -1.750 1.00 77.12 72 GLU A N 1
ATOM 609 C CA . GLU A 1 72 ? 19.727 -3.548 -0.361 1.00 77.12 72 GLU A CA 1
ATOM 610 C C . GLU A 1 72 ? 18.470 -2.876 0.212 1.00 77.12 72 GLU A C 1
ATOM 612 O O . GLU A 1 72 ? 18.514 -2.250 1.273 1.00 77.12 72 GLU A O 1
ATOM 617 N N . ARG A 1 73 ? 17.355 -2.916 -0.519 1.00 73.50 73 ARG A N 1
ATOM 618 C CA . ARG A 1 73 ? 16.091 -2.325 -0.084 1.00 73.50 73 ARG A CA 1
ATOM 619 C C . ARG A 1 73 ? 14.986 -3.359 -0.071 1.00 73.50 73 ARG A C 1
ATOM 621 O O . ARG A 1 73 ? 14.993 -4.299 -0.858 1.00 73.50 73 ARG A O 1
ATOM 628 N N . VAL A 1 74 ? 14.012 -3.127 0.793 1.00 80.19 74 VAL A N 1
ATOM 629 C CA . VAL A 1 74 ? 12.781 -3.903 0.894 1.00 80.19 74 VAL A CA 1
ATOM 630 C C . VAL A 1 74 ? 11.619 -2.966 0.618 1.00 80.19 74 VAL A C 1
ATOM 632 O O . VAL A 1 74 ? 11.550 -1.879 1.195 1.00 80.19 74 VAL A O 1
ATOM 635 N N . LEU A 1 75 ? 10.731 -3.370 -0.282 1.00 82.38 75 LEU A N 1
ATOM 6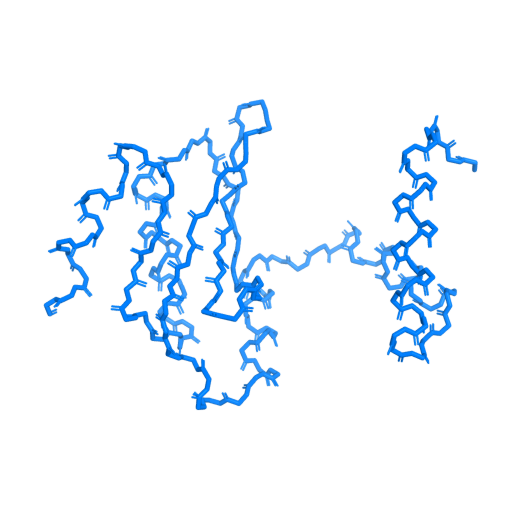36 C CA . LEU A 1 75 ? 9.419 -2.760 -0.425 1.00 82.38 75 LEU A CA 1
ATOM 637 C C . LEU A 1 75 ? 8.474 -3.481 0.527 1.00 82.38 75 LEU A C 1
ATOM 639 O O . LEU A 1 75 ? 8.182 -4.653 0.316 1.00 82.38 75 LEU A O 1
ATOM 643 N N . ILE A 1 76 ? 8.002 -2.786 1.555 1.00 86.19 76 ILE A N 1
ATOM 644 C CA . ILE A 1 76 ? 7.003 -3.313 2.480 1.00 86.19 76 ILE A CA 1
ATOM 645 C C . ILE A 1 76 ? 5.638 -2.820 2.012 1.00 86.19 76 ILE A C 1
ATOM 647 O O . ILE A 1 76 ? 5.441 -1.621 1.812 1.00 86.19 76 ILE A O 1
ATOM 651 N N . VAL A 1 77 ? 4.694 -3.731 1.817 1.00 87.69 77 VAL A N 1
ATOM 652 C CA . VAL A 1 77 ? 3.330 -3.442 1.370 1.00 87.69 77 VAL A CA 1
ATOM 653 C C . VAL A 1 77 ? 2.324 -3.859 2.431 1.00 87.69 77 VAL A C 1
ATOM 655 O O . VAL A 1 77 ? 2.471 -4.880 3.097 1.00 87.69 77 VAL A O 1
ATOM 658 N N . TYR A 1 78 ? 1.288 -3.042 2.581 1.00 87.75 78 TYR A N 1
ATOM 659 C CA . TYR A 1 78 ? 0.254 -3.190 3.591 1.00 87.75 78 TYR A CA 1
ATOM 660 C C . TYR A 1 78 ? -1.095 -3.284 2.893 1.00 87.75 78 TYR A C 1
ATOM 662 O O . TYR A 1 78 ? -1.540 -2.319 2.268 1.00 87.75 78 TYR A O 1
ATOM 670 N N . TRP A 1 79 ? -1.749 -4.432 3.011 1.00 85.25 79 TRP A N 1
ATOM 671 C CA . TRP A 1 79 ? -3.022 -4.736 2.366 1.00 85.25 79 TRP A CA 1
ATOM 672 C C . TRP A 1 79 ? -4.164 -4.734 3.379 1.00 85.25 79 TRP A C 1
ATOM 674 O O . TRP A 1 79 ? -4.000 -5.190 4.515 1.00 85.25 79 TRP A O 1
ATOM 684 N N . ASP A 1 80 ? -5.330 -4.238 2.968 1.00 83.81 80 ASP A N 1
ATOM 685 C CA . ASP A 1 80 ? -6.549 -4.339 3.768 1.00 83.81 80 ASP A CA 1
ATOM 686 C C . ASP A 1 80 ? -7.180 -5.744 3.686 1.00 83.81 80 ASP A C 1
ATOM 688 O O . ASP A 1 80 ? -6.781 -6.605 2.900 1.00 83.81 80 ASP A O 1
ATOM 692 N N . SER A 1 81 ? -8.216 -5.978 4.495 1.00 76.31 81 SER A N 1
ATOM 693 C CA . SER A 1 81 ? -8.943 -7.260 4.540 1.00 76.31 81 SER A CA 1
ATOM 694 C C . SER A 1 81 ? -9.626 -7.685 3.230 1.00 76.31 81 SER A C 1
ATOM 696 O O . SER A 1 81 ? -10.106 -8.812 3.138 1.00 76.31 81 SER A O 1
ATOM 698 N N . LYS A 1 82 ? -9.705 -6.798 2.233 1.00 75.81 82 LYS A N 1
ATOM 699 C CA . LYS A 1 82 ? -10.270 -7.076 0.907 1.00 75.81 82 LYS A CA 1
ATOM 700 C C . LYS A 1 82 ? -9.185 -7.317 -0.144 1.00 75.81 82 LYS A C 1
ATOM 702 O O . LYS A 1 82 ? -9.522 -7.604 -1.289 1.00 75.81 82 LYS A O 1
ATOM 707 N N . GLY A 1 83 ? -7.910 -7.221 0.240 1.00 72.00 83 GLY A N 1
ATOM 708 C CA . GLY A 1 83 ? -6.774 -7.347 -0.666 1.00 72.00 83 GLY A CA 1
ATOM 709 C C . GLY A 1 83 ? -6.453 -6.063 -1.432 1.00 72.00 83 GLY A C 1
ATOM 710 O O . GLY A 1 83 ? -5.704 -6.123 -2.403 1.00 72.00 83 GLY A O 1
ATOM 711 N N . ASP A 1 84 ? -6.987 -4.905 -1.023 1.00 77.81 84 ASP A N 1
ATOM 712 C CA . ASP A 1 84 ? -6.592 -3.626 -1.615 1.00 77.81 84 ASP A CA 1
ATOM 713 C C . ASP A 1 84 ? -5.316 -3.098 -0.948 1.00 77.81 84 ASP A C 1
ATOM 715 O O . ASP A 1 84 ? -5.165 -3.156 0.276 1.00 77.81 84 ASP A O 1
ATOM 719 N N . LEU A 1 85 ? -4.408 -2.526 -1.746 1.00 81.50 85 LEU A N 1
ATOM 720 C CA . LEU A 1 85 ? -3.206 -1.878 -1.223 1.00 81.50 85 LEU A CA 1
ATOM 721 C C . LEU A 1 85 ? -3.606 -0.641 -0.414 1.00 81.50 85 LEU A C 1
ATOM 723 O O . LEU A 1 85 ? -4.158 0.313 -0.971 1.00 81.50 85 LEU A O 1
ATOM 727 N N . LEU A 1 86 ? -3.287 -0.651 0.878 1.00 83.69 86 LEU A N 1
ATOM 728 C CA . LEU A 1 86 ? -3.562 0.433 1.816 1.00 83.69 86 LEU A CA 1
ATOM 729 C C . LEU A 1 86 ? -2.369 1.387 1.936 1.00 83.69 86 LEU A C 1
ATOM 731 O O . LEU A 1 86 ? -2.528 2.601 1.825 1.00 83.69 86 LEU A O 1
ATOM 735 N N . PHE A 1 87 ? -1.172 0.844 2.152 1.00 87.56 87 PHE A N 1
ATOM 736 C CA . PHE A 1 87 ? 0.054 1.613 2.368 1.00 87.56 87 PHE A CA 1
ATOM 737 C C . PHE A 1 87 ? 1.270 0.834 1.858 1.00 87.56 87 PHE A C 1
ATOM 739 O O . PHE A 1 87 ? 1.199 -0.373 1.637 1.00 87.56 87 PHE A O 1
ATOM 746 N N . TRP A 1 88 ? 2.390 1.521 1.660 1.00 88.81 88 TRP A N 1
ATOM 747 C CA . TRP A 1 88 ? 3.663 0.898 1.311 1.00 88.81 88 TRP A CA 1
ATOM 748 C C . TRP A 1 88 ? 4.836 1.739 1.819 1.00 88.81 88 TRP A C 1
ATOM 750 O O . TRP A 1 88 ? 4.694 2.938 2.051 1.00 88.81 88 TRP A O 1
ATOM 760 N N . SER A 1 89 ? 6.011 1.147 1.980 1.00 85.62 89 SER A N 1
ATOM 761 C CA . SER A 1 89 ? 7.220 1.870 2.375 1.00 85.62 89 SER A CA 1
ATOM 762 C C . SER A 1 89 ? 8.468 1.219 1.782 1.00 85.62 89 SER A C 1
ATOM 764 O O . SER A 1 89 ? 8.515 0.014 1.549 1.00 85.62 89 SER A 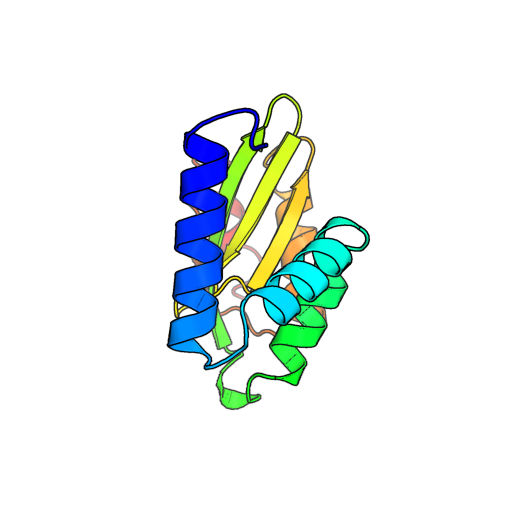O 1
ATOM 766 N N . TRP A 1 90 ? 9.488 2.033 1.501 1.00 82.75 90 TRP A N 1
ATOM 767 C CA . TRP A 1 90 ? 10.823 1.526 1.184 1.00 82.75 90 TRP A CA 1
ATOM 768 C C . TRP A 1 90 ? 11.673 1.540 2.446 1.00 82.75 90 TRP A C 1
ATOM 770 O O . TRP A 1 90 ? 11.888 2.599 3.036 1.00 82.75 90 TRP A O 1
ATOM 780 N N . ALA A 1 91 ? 12.210 0.381 2.803 1.00 80.62 91 ALA A N 1
ATOM 781 C CA . ALA A 1 91 ? 13.099 0.185 3.937 1.00 80.62 91 ALA A CA 1
ATOM 782 C C . ALA A 1 91 ? 14.455 -0.364 3.473 1.00 80.62 91 ALA A C 1
ATOM 784 O O . ALA A 1 91 ? 14.586 -0.857 2.354 1.00 80.62 91 ALA A O 1
ATOM 785 N N . ARG A 1 92 ? 15.481 -0.298 4.329 1.00 78.38 92 ARG A N 1
ATOM 786 C CA . ARG A 1 92 ? 16.752 -1.021 4.100 1.00 78.38 92 ARG A CA 1
ATOM 787 C C . ARG A 1 92 ? 16.652 -2.504 4.470 1.00 78.38 92 ARG A C 1
ATOM 789 O O . ARG A 1 92 ? 17.390 -3.328 3.950 1.00 78.38 92 ARG A O 1
ATOM 796 N N . SER A 1 93 ? 15.744 -2.843 5.375 1.00 75.38 93 SER A N 1
ATOM 797 C CA . SER A 1 93 ? 15.473 -4.209 5.812 1.00 75.38 93 SER A CA 1
ATOM 798 C C . SER A 1 93 ? 14.086 -4.289 6.447 1.00 75.38 93 SER A C 1
ATOM 800 O O . SER A 1 93 ? 13.493 -3.269 6.801 1.00 75.38 93 SER A O 1
ATOM 802 N N . GLU A 1 94 ? 13.567 -5.506 6.588 1.00 74.12 94 GLU A N 1
ATOM 803 C CA . GLU A 1 94 ? 12.281 -5.801 7.223 1.00 74.12 94 GLU A CA 1
ATOM 804 C C . GLU A 1 94 ? 12.387 -5.716 8.764 1.00 74.12 94 GLU A C 1
ATOM 806 O O . GLU A 1 94 ? 12.340 -6.725 9.474 1.00 74.12 94 GLU A O 1
ATOM 811 N N . THR A 1 95 ? 12.608 -4.509 9.299 1.00 76.88 95 THR A N 1
ATOM 812 C CA . THR A 1 95 ? 12.720 -4.293 10.751 1.00 76.88 95 THR A CA 1
ATOM 813 C C . THR A 1 95 ? 11.361 -4.059 11.403 1.00 76.88 95 THR A C 1
ATOM 815 O O . THR A 1 95 ? 10.458 -3.447 10.831 1.00 76.88 95 THR A O 1
ATOM 818 N N . LEU A 1 96 ? 11.240 -4.504 12.655 1.00 77.25 96 LEU A N 1
ATOM 819 C CA . LEU A 1 96 ? 10.069 -4.245 13.492 1.00 77.25 96 LEU A CA 1
ATOM 820 C C . LEU A 1 96 ? 9.809 -2.739 13.661 1.00 77.25 96 LEU A C 1
ATOM 822 O O . LEU A 1 96 ? 8.667 -2.302 13.583 1.00 77.25 96 LEU A O 1
ATOM 826 N N . GLU A 1 97 ? 10.865 -1.953 13.862 1.00 81.56 97 GLU A N 1
ATOM 827 C CA . GLU A 1 97 ? 10.791 -0.502 14.073 1.00 81.56 97 GLU A CA 1
ATOM 828 C C . GLU A 1 97 ? 10.172 0.216 12.870 1.00 81.56 97 GLU A C 1
ATOM 830 O O . GLU A 1 97 ? 9.285 1.057 13.032 1.00 81.56 97 GLU A O 1
ATOM 835 N N . GLN A 1 98 ? 10.596 -0.152 11.655 1.00 84.50 98 GLN A N 1
ATOM 836 C CA . GLN A 1 98 ? 10.036 0.411 10.432 1.00 84.50 98 GLN A CA 1
ATOM 837 C C . GLN A 1 98 ? 8.556 0.044 10.302 1.00 84.50 98 GLN A C 1
ATOM 839 O O . GLN A 1 98 ? 7.724 0.916 10.059 1.00 84.50 98 GLN A O 1
ATOM 844 N N . MET A 1 99 ? 8.206 -1.220 10.559 1.00 85.50 99 MET A N 1
ATOM 845 C CA . MET A 1 99 ? 6.810 -1.654 10.521 1.00 85.50 99 MET A CA 1
ATOM 846 C C . MET A 1 99 ? 5.941 -0.937 11.551 1.00 85.50 99 MET A C 1
ATOM 848 O O . MET A 1 99 ? 4.814 -0.567 11.235 1.00 85.50 99 MET A O 1
ATOM 852 N N . GLN A 1 100 ? 6.442 -0.718 12.768 1.00 85.38 100 GLN A N 1
ATOM 853 C CA . GLN A 1 100 ? 5.728 0.020 13.810 1.00 85.38 100 GLN A CA 1
ATOM 854 C C . GLN A 1 100 ? 5.482 1.475 13.406 1.00 85.38 100 GLN A C 1
ATOM 856 O O . GLN A 1 100 ? 4.386 1.992 13.628 1.00 85.38 100 GLN A O 1
ATOM 861 N N . LEU A 1 101 ? 6.464 2.130 12.783 1.00 87.69 101 LEU A N 1
ATOM 862 C CA . LEU A 1 101 ? 6.307 3.493 12.274 1.00 87.69 101 LEU A CA 1
ATOM 863 C C . LEU A 1 101 ? 5.240 3.570 11.172 1.00 87.69 101 LEU A C 1
ATOM 865 O O . LEU A 1 101 ? 4.412 4.488 11.156 1.00 87.69 101 LEU A O 1
ATOM 869 N N . ASP A 1 102 ? 5.237 2.590 10.276 1.00 88.81 102 ASP A N 1
ATOM 870 C CA . ASP A 1 102 ? 4.271 2.498 9.186 1.00 88.81 102 ASP A CA 1
ATOM 871 C C . ASP A 1 102 ? 2.859 2.214 9.725 1.00 88.81 102 ASP A C 1
ATOM 873 O O . ASP A 1 102 ? 1.909 2.914 9.375 1.00 88.81 102 ASP A O 1
ATOM 877 N N . ILE A 1 103 ? 2.720 1.280 10.672 1.00 88.19 103 ILE A N 1
ATOM 878 C CA . ILE A 1 103 ? 1.464 0.981 11.382 1.00 88.19 103 ILE A CA 1
ATOM 879 C C . ILE A 1 103 ? 0.937 2.219 12.110 1.00 88.19 103 ILE A C 1
ATOM 881 O O . ILE A 1 103 ? -0.241 2.554 11.985 1.00 88.19 103 ILE A O 1
ATOM 885 N N . LYS A 1 104 ? 1.802 2.933 12.838 1.00 88.81 104 LYS A N 1
ATOM 886 C CA . LYS A 1 104 ? 1.435 4.179 13.516 1.00 88.81 104 LYS A CA 1
ATOM 887 C C . LYS A 1 104 ? 0.913 5.206 12.516 1.00 88.81 104 LYS A C 1
ATOM 889 O O . LYS A 1 104 ? -0.144 5.785 12.743 1.00 88.81 104 LYS A O 1
ATOM 894 N N . THR A 1 105 ? 1.595 5.368 11.383 1.00 88.75 105 THR A N 1
ATOM 895 C CA . THR A 1 105 ? 1.148 6.261 10.305 1.00 88.75 105 THR A CA 1
ATOM 896 C C . 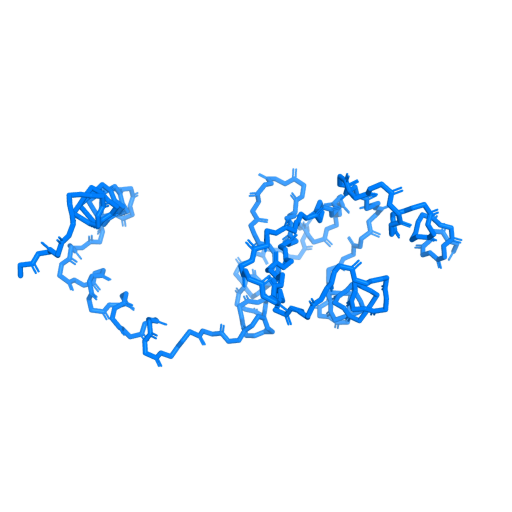THR A 1 105 ? -0.239 5.859 9.794 1.00 88.75 105 THR A C 1
ATOM 898 O O . THR A 1 105 ? -1.099 6.719 9.611 1.00 88.75 105 THR A O 1
ATOM 901 N N . ILE A 1 106 ? -0.487 4.565 9.591 1.00 87.25 106 ILE A N 1
ATOM 902 C CA . ILE A 1 106 ? -1.783 4.040 9.137 1.00 87.25 106 ILE A CA 1
ATOM 903 C C . ILE A 1 106 ? -2.900 4.364 10.147 1.00 87.25 106 ILE A C 1
ATOM 905 O O . ILE A 1 106 ? -3.957 4.863 9.751 1.00 87.25 106 ILE A O 1
ATOM 909 N N . ILE A 1 107 ? -2.650 4.153 11.444 1.00 86.81 107 ILE A N 1
ATOM 910 C CA . ILE A 1 107 ? -3.611 4.435 12.523 1.00 86.81 107 ILE A CA 1
ATOM 911 C C . ILE A 1 107 ? -3.881 5.936 12.655 1.00 86.81 107 ILE A C 1
ATOM 913 O O . ILE A 1 107 ? -5.039 6.345 12.707 1.00 86.81 107 ILE A O 1
ATOM 917 N N . GLU A 1 108 ? -2.837 6.769 12.664 1.00 86.75 108 GLU A N 1
ATOM 918 C CA . GLU A 1 108 ? -2.956 8.231 12.777 1.00 86.75 108 GLU A CA 1
ATOM 919 C C . GLU A 1 108 ? -3.753 8.850 11.623 1.00 86.75 108 GLU A C 1
ATOM 921 O O . GLU A 1 108 ? -4.385 9.890 11.790 1.00 86.75 108 GLU A O 1
ATOM 926 N N . ASN A 1 109 ? -3.758 8.205 10.454 1.00 81.56 109 ASN A N 1
ATOM 927 C CA . ASN A 1 109 ? -4.558 8.642 9.313 1.00 81.56 109 ASN A CA 1
ATOM 928 C C . ASN A 1 109 ? -5.993 8.078 9.335 1.00 81.56 109 ASN A C 1
ATOM 930 O O . ASN A 1 109 ? -6.771 8.378 8.436 1.00 81.56 109 ASN A O 1
ATOM 934 N N . GLY A 1 110 ? -6.387 7.334 10.374 1.00 79.81 110 GLY A N 1
ATOM 935 C CA . GLY A 1 110 ? -7.779 6.954 10.631 1.00 79.81 110 GLY A CA 1
ATOM 936 C C . GLY A 1 110 ? -8.153 5.519 10.257 1.00 79.81 110 GLY A C 1
ATOM 937 O O . GLY A 1 110 ? -9.339 5.191 10.259 1.00 79.81 110 GLY A O 1
ATOM 938 N N . TYR A 1 111 ? -7.181 4.654 9.949 1.00 82.50 111 TYR A N 1
ATOM 939 C CA . TYR A 1 111 ? -7.446 3.231 9.729 1.00 82.50 111 TYR A CA 1
ATOM 940 C C . TYR A 1 111 ? -7.314 2.437 11.035 1.00 82.50 111 TYR A C 1
ATOM 942 O O . TYR A 1 111 ? -6.241 2.351 11.629 1.00 82.50 111 TYR A O 1
ATOM 950 N N . SER A 1 112 ? -8.409 1.823 11.481 1.00 83.12 112 SER A N 1
ATOM 951 C CA . SER A 1 112 ? -8.441 1.002 12.692 1.00 83.12 112 SER A CA 1
ATOM 952 C C . SER A 1 112 ? -7.975 -0.426 12.391 1.00 83.12 112 SER A C 1
ATOM 954 O O . SER A 1 112 ? -8.599 -1.166 11.627 1.00 83.12 112 SER A O 1
ATOM 956 N N . ILE A 1 113 ? -6.871 -0.840 13.007 1.00 83.75 113 ILE A N 1
ATOM 957 C CA . ILE A 1 113 ? -6.300 -2.175 12.810 1.00 83.75 113 ILE A CA 1
ATOM 958 C C . ILE A 1 113 ? -6.820 -3.104 13.907 1.00 83.75 113 ILE A C 1
ATOM 960 O O . ILE A 1 113 ? -6.573 -2.874 15.086 1.00 83.75 113 ILE A O 1
ATOM 964 N N . LYS A 1 114 ? -7.526 -4.170 13.518 1.00 83.12 114 LYS A N 1
ATOM 965 C CA . LYS A 1 114 ? -8.027 -5.201 14.446 1.00 83.12 114 LYS A CA 1
ATOM 966 C C . LYS A 1 114 ? -7.032 -6.332 14.662 1.00 83.12 114 LYS A C 1
ATOM 968 O O . LYS A 1 114 ? -7.047 -6.978 15.700 1.00 83.12 114 LYS A O 1
ATOM 973 N N . SER A 1 115 ? -6.229 -6.640 13.650 1.00 79.50 115 SER A N 1
ATOM 974 C CA . SER A 1 115 ? -5.221 -7.695 13.710 1.00 79.50 115 SER A CA 1
ATOM 975 C C . SER A 1 115 ? -4.239 -7.535 12.556 1.00 79.50 115 SER A C 1
ATOM 977 O O . SER A 1 115 ? -4.579 -6.957 11.522 1.00 79.50 115 SER A O 1
ATOM 979 N N . ILE A 1 116 ? -3.028 -8.053 12.739 1.00 83.56 116 ILE A N 1
ATOM 980 C CA . ILE A 1 116 ? -1.943 -7.986 11.764 1.00 83.56 116 ILE A CA 1
ATOM 981 C C . ILE A 1 116 ? -1.507 -9.410 11.425 1.00 83.56 116 ILE A C 1
ATOM 983 O O . ILE A 1 116 ? -1.256 -10.229 12.316 1.00 83.56 116 ILE A O 1
ATOM 987 N N . VAL A 1 117 ? -1.418 -9.689 10.129 1.00 77.81 117 VAL A N 1
ATOM 988 C CA . VAL A 1 117 ? -0.896 -10.932 9.559 1.00 77.81 117 VAL A CA 1
ATOM 989 C C . VAL A 1 117 ? 0.316 -10.576 8.711 1.00 77.81 117 VAL A C 1
ATOM 991 O O . VAL A 1 117 ? 0.308 -9.567 8.015 1.00 77.81 117 VAL A O 1
ATOM 994 N N . SER A 1 118 ? 1.372 -11.373 8.791 1.00 74.81 118 SER A N 1
ATOM 995 C CA . SER A 1 118 ? 2.573 -11.176 7.989 1.00 74.81 118 SER A CA 1
ATOM 996 C C . SER A 1 118 ? 3.358 -12.479 7.920 1.00 74.81 118 SER A C 1
ATOM 998 O O . SER A 1 118 ? 3.372 -13.243 8.893 1.00 74.81 118 SER A O 1
ATOM 1000 N N . ASP A 1 119 ? 4.005 -12.711 6.782 1.00 67.25 119 ASP A N 1
ATOM 1001 C CA . ASP A 1 119 ? 4.723 -13.952 6.478 1.00 67.25 119 ASP A CA 1
ATOM 1002 C C . ASP A 1 119 ? 6.165 -13.979 7.038 1.00 67.25 119 ASP A C 1
ATOM 1004 O O . ASP A 1 119 ? 6.860 -15.000 6.982 1.00 67.25 119 ASP A O 1
ATOM 1008 N N . GLY A 1 120 ? 6.615 -12.889 7.673 1.00 56.25 120 GLY A N 1
ATOM 1009 C CA . GLY A 1 120 ? 7.960 -12.751 8.237 1.00 56.25 120 GLY A CA 1
ATOM 1010 C C . GLY A 1 120 ? 8.215 -13.599 9.497 1.00 56.25 120 GLY A C 1
ATOM 1011 O O . GLY A 1 120 ? 7.652 -13.372 10.570 1.00 56.25 120 GLY A O 1
ATOM 1012 N N . ARG A 1 121 ? 9.165 -14.548 9.430 1.00 52.66 121 ARG A N 1
ATOM 1013 C CA . ARG A 1 121 ? 9.526 -15.464 10.543 1.00 52.66 121 ARG A CA 1
ATOM 1014 C C . ARG A 1 121 ? 10.151 -14.802 11.790 1.00 52.66 121 ARG A C 1
ATOM 1016 O O . ARG A 1 121 ? 10.253 -15.477 12.815 1.00 52.66 121 ARG A O 1
ATOM 1023 N N . ARG A 1 122 ? 10.596 -13.536 11.743 1.00 51.06 122 ARG A N 1
ATOM 1024 C CA . ARG A 1 122 ? 11.322 -12.877 12.861 1.00 51.06 122 ARG A CA 1
ATOM 1025 C C . ARG A 1 122 ? 10.651 -11.623 13.438 1.00 51.06 122 ARG A C 1
ATOM 1027 O O . ARG A 1 122 ? 10.772 -11.407 14.639 1.00 51.06 122 ARG A O 1
ATOM 1034 N N . SER A 1 123 ? 9.908 -10.851 12.646 1.00 51.03 123 SER A N 1
ATOM 1035 C CA . SER A 1 123 ? 9.413 -9.516 13.045 1.00 51.03 123 SER A CA 1
ATOM 1036 C C . SER A 1 123 ? 7.975 -9.530 13.602 1.00 51.03 123 SER A C 1
ATOM 1038 O O . SER A 1 123 ? 7.581 -8.662 14.375 1.00 51.03 123 SER A O 1
ATOM 1040 N N . VAL A 1 124 ? 7.192 -10.564 13.276 1.00 50.38 124 VAL A N 1
ATOM 1041 C CA . VAL A 1 124 ? 5.725 -10.601 13.462 1.00 50.38 124 VAL A CA 1
ATOM 1042 C C . VAL A 1 124 ? 5.287 -11.086 14.848 1.00 50.38 124 VAL A C 1
ATOM 1044 O O . VAL A 1 124 ? 4.225 -10.699 15.340 1.00 50.38 124 VAL A O 1
ATOM 1047 N N . LYS A 1 125 ? 6.105 -11.903 15.530 1.00 47.47 125 LYS A N 1
ATOM 1048 C CA . LYS A 1 125 ? 5.774 -12.425 16.872 1.00 47.47 125 LYS A CA 1
ATOM 1049 C C . LYS A 1 125 ? 5.613 -11.320 17.925 1.00 47.47 125 LYS A C 1
ATOM 1051 O O . LYS A 1 125 ? 4.861 -11.514 18.873 1.00 47.47 125 LYS A O 1
ATOM 1056 N N . THR A 1 126 ? 6.266 -10.172 17.747 1.00 46.50 126 THR A N 1
ATOM 1057 C CA . THR A 1 126 ? 6.263 -9.070 18.723 1.00 46.50 126 THR A CA 1
ATOM 1058 C C . THR A 1 126 ? 5.094 -8.099 18.518 1.00 46.50 126 THR A C 1
ATOM 1060 O O . THR A 1 126 ? 4.521 -7.624 19.495 1.00 46.50 126 THR A O 1
ATOM 1063 N N . ILE A 1 127 ? 4.668 -7.860 17.268 1.00 50.53 127 ILE A N 1
ATOM 1064 C CA . ILE A 1 127 ? 3.578 -6.916 16.940 1.00 50.53 127 ILE A CA 1
ATOM 1065 C C . ILE A 1 127 ? 2.233 -7.372 17.528 1.00 50.53 127 ILE A C 1
ATOM 1067 O O . ILE A 1 127 ? 1.457 -6.546 18.008 1.00 50.53 127 ILE A O 1
ATOM 1071 N N . LYS A 1 128 ? 1.974 -8.689 17.572 1.00 47.34 128 LYS A N 1
ATOM 1072 C CA . LYS A 1 128 ? 0.751 -9.253 18.172 1.00 47.34 128 LYS A CA 1
ATOM 1073 C C . LYS A 1 128 ? 0.575 -8.926 19.663 1.00 47.34 128 LYS A C 1
ATOM 1075 O O . LYS A 1 128 ? -0.557 -8.936 20.127 1.00 47.34 128 LYS A O 1
ATOM 1080 N N . ASN A 1 129 ? 1.652 -8.620 20.392 1.00 45.28 129 ASN A N 1
ATOM 1081 C CA . ASN A 1 129 ? 1.610 -8.447 21.848 1.00 45.28 129 ASN A CA 1
ATOM 1082 C C . ASN A 1 129 ? 1.524 -6.986 22.325 1.00 45.28 129 ASN A C 1
ATOM 1084 O O . ASN A 1 129 ? 1.328 -6.778 23.516 1.00 45.28 129 ASN A O 1
ATOM 1088 N N . GLN A 1 130 ? 1.682 -5.981 21.452 1.00 47.62 130 GLN A N 1
ATOM 1089 C CA . GLN A 1 130 ? 1.791 -4.571 21.883 1.00 47.62 130 GLN A CA 1
ATOM 1090 C C . GLN A 1 130 ? 0.636 -3.656 21.441 1.00 47.62 130 GLN A C 1
ATOM 1092 O O . GLN A 1 130 ? 0.503 -2.564 21.983 1.00 47.62 130 GLN A O 1
ATOM 1097 N N . HIS A 1 131 ? -0.204 -4.070 20.486 1.00 45.16 131 HIS A N 1
ATOM 1098 C CA . HIS A 1 131 ? -1.257 -3.213 19.909 1.00 45.16 131 HIS A CA 1
ATOM 1099 C C . HIS A 1 131 ? -2.687 -3.773 20.043 1.00 45.16 131 HIS A C 1
ATOM 1101 O O . HIS A 1 131 ? -3.592 -3.287 19.371 1.00 45.16 131 HIS A O 1
ATOM 1107 N N . LEU A 1 132 ? -2.897 -4.792 20.886 1.00 45.69 132 LEU A N 1
ATOM 1108 C CA . LEU A 1 132 ? -4.210 -5.422 21.121 1.00 45.69 132 LEU A CA 1
ATOM 1109 C C . LEU A 1 132 ? -4.701 -5.326 22.578 1.00 45.69 132 LEU A C 1
ATOM 1111 O O . LEU A 1 132 ? -5.643 -6.026 22.944 1.00 45.69 132 LEU A O 1
ATOM 1115 N N . THR A 1 133 ? -4.077 -4.477 23.395 1.00 38.25 133 THR A N 1
ATOM 1116 C CA . THR A 1 133 ? -4.558 -4.106 24.738 1.00 38.25 133 THR A CA 1
ATOM 1117 C C . THR A 1 133 ? -5.184 -2.729 24.719 1.00 38.25 133 THR A C 1
ATOM 1119 O O . THR A 1 133 ? -4.499 -1.817 24.201 1.00 38.25 133 THR A O 1
#

pLDDT: mean 71.21, std 13.56, range [38.25, 88.81]